Protein AF-A0A1X0J175-F1 (afdb_monomer_lite)

pLDDT: mean 85.65, std 12.83, range [40.62, 96.75]

Sequence (125 aa):
MSRARKQRFPLAAVLTVAAGLPEGALCKVSEVQALLGFMTGGPITINQVPRAKDFCQKFLLDQHRFLDSLAPESAEVEKVRRWGTKCEKRWGKEVLVEACPGDAYQHRASVDEIQHLWGSRKAAS

Structure (mmCIF, N/CA/C/O backbone):
data_AF-A0A1X0J175-F1
#
_entry.id   AF-A0A1X0J175-F1
#
loop_
_atom_site.group_PDB
_atom_site.id
_atom_site.type_symbol
_atom_site.label_atom_id
_atom_site.label_alt_id
_atom_site.label_comp_id
_atom_site.label_asym_id
_atom_site.label_entity_id
_atom_site.label_seq_id
_atom_site.pdbx_PDB_ins_code
_atom_site.Cartn_x
_atom_site.Cartn_y
_atom_site.Cartn_z
_atom_site.occupancy
_atom_site.B_iso_or_equiv
_atom_site.auth_seq_id
_atom_site.auth_comp_id
_atom_site.auth_asym_id
_atom_site.auth_atom_id
_atom_site.pdbx_PDB_model_num
ATOM 1 N N . MET A 1 1 ? 19.800 -17.694 -6.025 1.00 46.00 1 MET A N 1
ATOM 2 C CA . MET A 1 1 ? 18.510 -16.967 -6.008 1.00 46.00 1 MET A CA 1
ATOM 3 C C . MET A 1 1 ? 18.694 -15.718 -5.161 1.00 46.00 1 MET A C 1
ATOM 5 O O . MET A 1 1 ? 19.111 -15.852 -4.017 1.00 46.00 1 MET A O 1
ATOM 9 N N . SER A 1 2 ? 18.495 -14.522 -5.723 1.00 56.19 2 SER A N 1
ATOM 10 C CA . SER A 1 2 ? 18.590 -13.275 -4.949 1.00 56.19 2 SER A CA 1
ATOM 11 C C . SER A 1 2 ? 17.471 -13.242 -3.904 1.00 56.19 2 SER A C 1
ATOM 13 O O . SER A 1 2 ? 16.329 -13.573 -4.222 1.00 56.19 2 SER A O 1
ATOM 15 N N . ARG A 1 3 ? 17.793 -12.906 -2.652 1.00 61.91 3 ARG A N 1
ATOM 16 C CA . ARG A 1 3 ? 16.802 -12.760 -1.574 1.00 61.91 3 ARG A CA 1
ATOM 17 C C . ARG A 1 3 ? 15.835 -11.633 -1.952 1.00 61.91 3 ARG A C 1
ATOM 19 O O . ARG A 1 3 ? 16.287 -10.574 -2.385 1.00 61.91 3 ARG A O 1
ATOM 26 N N . ALA A 1 4 ? 14.530 -11.838 -1.765 1.00 71.38 4 ALA A N 1
ATOM 27 C CA . ALA A 1 4 ? 13.550 -10.773 -1.967 1.00 71.38 4 ALA A CA 1
ATOM 28 C C . ALA A 1 4 ? 13.923 -9.561 -1.095 1.00 71.38 4 ALA A C 1
ATOM 30 O O . ALA A 1 4 ? 14.173 -9.705 0.107 1.00 71.38 4 ALA A O 1
ATOM 31 N N . ARG A 1 5 ? 14.017 -8.375 -1.710 1.00 86.50 5 ARG A N 1
ATOM 32 C CA . ARG A 1 5 ? 14.300 -7.128 -0.987 1.00 86.50 5 ARG A CA 1
ATOM 33 C C . ARG A 1 5 ? 13.115 -6.841 -0.073 1.00 86.50 5 ARG A C 1
ATOM 35 O O . ARG A 1 5 ? 11.984 -6.843 -0.548 1.00 86.50 5 ARG A O 1
ATOM 42 N N . LYS A 1 6 ? 13.369 -6.577 1.210 1.00 92.81 6 LYS A N 1
ATOM 43 C CA . LYS A 1 6 ? 12.330 -6.233 2.190 1.00 92.81 6 LYS A CA 1
ATOM 44 C C . LYS A 1 6 ? 12.595 -4.857 2.781 1.00 92.81 6 LYS A C 1
ATOM 46 O O . LYS A 1 6 ? 13.742 -4.547 3.093 1.00 92.81 6 LYS A O 1
ATOM 51 N N . GLN A 1 7 ? 11.551 -4.058 2.956 1.00 94.56 7 GLN A N 1
ATOM 52 C CA . GLN A 1 7 ? 11.635 -2.733 3.566 1.00 94.56 7 GLN A CA 1
ATOM 53 C C . GLN A 1 7 ? 10.331 -2.418 4.304 1.00 94.56 7 GLN A C 1
ATOM 55 O O . GLN A 1 7 ? 9.263 -2.902 3.932 1.00 94.56 7 GLN A 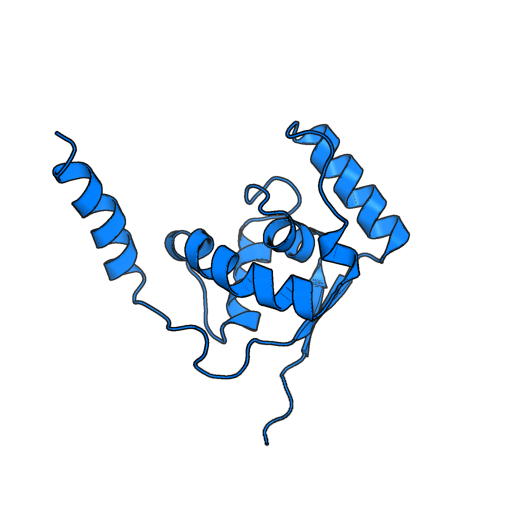O 1
ATOM 60 N N . ARG A 1 8 ? 10.418 -1.651 5.396 1.00 96.06 8 ARG A N 1
ATOM 61 C CA . ARG A 1 8 ? 9.235 -1.224 6.151 1.00 96.06 8 ARG A CA 1
ATOM 62 C C . ARG A 1 8 ? 8.609 0.000 5.496 1.00 96.06 8 ARG A C 1
ATOM 64 O O . ARG A 1 8 ? 9.325 0.923 5.113 1.00 96.06 8 ARG A O 1
ATOM 71 N N . PHE A 1 9 ? 7.285 -0.003 5.400 1.00 96.75 9 PHE A N 1
ATOM 72 C CA . PHE A 1 9 ? 6.493 1.115 4.895 1.00 96.75 9 PHE A CA 1
ATOM 73 C C . PHE A 1 9 ? 5.370 1.465 5.867 1.00 96.75 9 PHE A C 1
ATOM 75 O O . PHE A 1 9 ? 4.885 0.570 6.567 1.00 96.75 9 PHE A O 1
ATOM 82 N N . PRO A 1 10 ? 4.909 2.730 5.885 1.00 96.19 10 PRO A N 1
ATOM 83 C CA . PRO A 1 10 ? 3.739 3.124 6.655 1.00 96.19 10 PRO A CA 1
ATOM 84 C C . PRO A 1 10 ? 2.525 2.255 6.312 1.00 96.19 10 PRO A C 1
ATOM 86 O O . PRO A 1 10 ? 2.184 2.089 5.136 1.00 96.19 10 PRO A O 1
ATOM 89 N N . LEU A 1 11 ? 1.834 1.740 7.333 1.00 95.44 11 LEU A N 1
ATOM 90 C CA . LEU A 1 11 ? 0.626 0.932 7.152 1.00 95.44 11 LEU A CA 1
ATOM 91 C C . LEU A 1 11 ? -0.433 1.716 6.367 1.00 95.44 11 LEU A C 1
ATOM 93 O O . LEU A 1 11 ? -1.113 1.139 5.529 1.00 95.44 11 LEU A O 1
ATOM 97 N N . ALA A 1 12 ? -0.525 3.032 6.562 1.00 94.81 12 ALA A N 1
ATOM 98 C CA . ALA A 1 12 ? -1.418 3.900 5.799 1.00 94.81 12 ALA A CA 1
ATOM 99 C C . ALA A 1 12 ? -1.204 3.808 4.272 1.00 94.81 12 ALA A C 1
ATOM 101 O O . ALA A 1 12 ? -2.177 3.750 3.517 1.00 94.81 12 ALA A O 1
ATOM 102 N N . ALA A 1 13 ? 0.048 3.740 3.805 1.00 95.44 13 ALA A N 1
ATOM 103 C CA . ALA A 1 13 ? 0.355 3.573 2.383 1.00 95.44 13 ALA A CA 1
ATOM 104 C C . ALA A 1 13 ? -0.021 2.171 1.886 1.00 95.44 13 ALA A C 1
ATOM 106 O O . ALA A 1 13 ? -0.631 2.035 0.826 1.00 95.44 13 ALA A O 1
ATOM 107 N N . VAL A 1 14 ? 0.265 1.142 2.687 1.00 95.81 14 VAL A N 1
ATOM 108 C CA . VAL A 1 14 ? -0.098 -0.249 2.378 1.00 95.81 14 VAL A CA 1
ATOM 109 C C . VAL A 1 14 ? -1.615 -0.416 2.292 1.00 95.81 14 VAL A C 1
ATOM 111 O O . VAL A 1 14 ? -2.101 -0.984 1.321 1.00 95.81 14 VAL A O 1
ATOM 114 N N . LEU A 1 15 ? -2.375 0.137 3.241 1.00 94.44 15 LEU A N 1
ATOM 115 C CA . LEU A 1 15 ? -3.842 0.127 3.227 1.00 94.44 15 LEU A CA 1
ATOM 116 C C . LEU A 1 15 ? -4.408 0.890 2.029 1.00 94.44 15 LEU A C 1
ATOM 118 O O . LEU A 1 15 ? -5.389 0.449 1.440 1.00 94.44 15 LEU A O 1
ATOM 122 N N . THR A 1 16 ? -3.784 2.004 1.637 1.00 94.19 16 THR A N 1
ATOM 123 C CA . THR A 1 16 ? -4.218 2.779 0.464 1.00 94.19 16 THR A CA 1
ATOM 124 C C . THR A 1 16 ? -4.131 1.952 -0.819 1.00 94.19 16 THR A C 1
ATOM 126 O O . THR A 1 16 ? -5.049 1.984 -1.637 1.00 94.19 16 THR A O 1
ATOM 129 N N . VAL A 1 17 ? -3.062 1.167 -0.982 1.00 94.06 17 VAL A N 1
ATOM 130 C CA . VAL A 1 17 ? -2.901 0.266 -2.132 1.00 94.06 17 VAL A CA 1
ATOM 131 C C . VAL A 1 17 ? -3.800 -0.966 -1.998 1.00 94.06 17 VAL A C 1
ATOM 133 O O . VAL A 1 17 ? -4.539 -1.280 -2.925 1.00 94.06 17 VAL A O 1
ATOM 136 N N . ALA A 1 18 ? -3.782 -1.638 -0.844 1.00 93.50 18 ALA A N 1
ATOM 137 C CA . ALA A 1 18 ? -4.481 -2.903 -0.623 1.00 93.50 18 ALA A CA 1
ATOM 138 C C . ALA A 1 18 ? -6.012 -2.773 -0.685 1.00 93.50 18 ALA A C 1
ATOM 140 O O . ALA A 1 18 ? -6.668 -3.607 -1.304 1.00 93.50 18 ALA A O 1
ATOM 141 N N . ALA A 1 19 ? -6.575 -1.711 -0.100 1.00 89.56 19 ALA A N 1
ATOM 142 C CA . ALA A 1 19 ? -8.017 -1.458 -0.076 1.00 89.56 19 ALA A CA 1
ATOM 143 C C . ALA A 1 19 ? -8.501 -0.573 -1.243 1.00 89.56 19 ALA A C 1
ATOM 145 O O . ALA A 1 19 ? -9.650 -0.136 -1.247 1.00 89.56 19 ALA A O 1
ATOM 146 N N . GLY A 1 20 ? -7.637 -0.269 -2.221 1.00 86.69 20 GLY A N 1
ATOM 147 C CA . GLY A 1 20 ? -8.023 0.496 -3.411 1.00 86.69 20 GLY A CA 1
ATOM 148 C C . GLY A 1 20 ? -8.415 1.956 -3.137 1.00 86.69 20 GLY A C 1
ATOM 149 O O . GLY A 1 20 ? -9.145 2.554 -3.922 1.00 86.69 20 GLY A O 1
ATOM 150 N N . LEU A 1 21 ? -7.951 2.554 -2.037 1.00 88.31 21 LEU A N 1
ATOM 151 C CA . LEU A 1 21 ? -8.410 3.875 -1.591 1.00 88.31 21 LEU A CA 1
ATOM 152 C C . LEU A 1 21 ? -7.790 5.010 -2.406 1.00 88.31 21 LEU A C 1
ATOM 154 O O . LEU A 1 21 ? -6.644 4.874 -2.832 1.00 88.31 21 LEU A O 1
ATOM 158 N N . PRO A 1 22 ? -8.481 6.148 -2.588 1.00 84.31 22 PRO A N 1
ATOM 159 C CA . PRO A 1 22 ? -7.897 7.310 -3.250 1.00 84.31 22 PRO A CA 1
ATOM 160 C C . PRO A 1 22 ? -6.593 7.755 -2.577 1.00 84.31 22 PRO A C 1
ATOM 162 O O . PRO A 1 22 ? -6.497 7.812 -1.346 1.00 84.31 22 PRO A O 1
ATOM 165 N N . GLU A 1 23 ? -5.591 8.104 -3.379 1.00 82.31 23 GLU A N 1
ATOM 166 C CA . GLU A 1 23 ? -4.342 8.660 -2.870 1.00 82.31 23 GLU A CA 1
ATOM 167 C C . GLU A 1 23 ? -4.638 9.994 -2.159 1.00 82.31 23 GLU A C 1
ATOM 169 O O . GLU A 1 23 ? -5.413 10.814 -2.646 1.00 82.31 23 GLU A O 1
ATOM 174 N N . GLY A 1 24 ? -4.059 10.223 -0.976 1.00 81.75 24 GLY A N 1
ATOM 175 C CA . GLY A 1 24 ? -4.401 11.387 -0.144 1.00 81.75 24 GLY A CA 1
ATOM 176 C C . GLY A 1 24 ? -5.481 11.133 0.914 1.00 81.75 24 GLY A C 1
ATOM 177 O O . GLY A 1 24 ? -5.629 11.953 1.822 1.00 81.75 24 GLY A O 1
ATOM 178 N N . ALA A 1 25 ? -6.209 10.008 0.856 1.00 85.12 25 ALA A N 1
ATOM 179 C CA . ALA A 1 25 ? -7.231 9.688 1.858 1.00 85.12 25 ALA A CA 1
ATOM 180 C C . ALA A 1 25 ? -6.615 9.364 3.232 1.00 85.12 25 ALA A C 1
ATOM 182 O O . ALA A 1 25 ? -7.034 9.921 4.251 1.00 85.12 25 ALA A O 1
ATOM 183 N N . LEU A 1 26 ? -5.600 8.492 3.251 1.00 89.25 26 LEU A N 1
ATOM 184 C CA . LEU A 1 26 ? -4.888 8.078 4.467 1.00 89.25 26 LEU A CA 1
ATOM 185 C C . LEU A 1 26 ? -3.468 8.630 4.581 1.00 89.25 26 LEU A C 1
ATOM 187 O O . LEU A 1 26 ? -2.999 8.881 5.687 1.00 89.25 26 LEU A O 1
ATOM 191 N N . CYS A 1 27 ? -2.777 8.783 3.458 1.00 91.44 27 CYS A N 1
ATOM 192 C CA . CYS A 1 27 ? -1.371 9.165 3.404 1.00 91.44 27 CYS A CA 1
ATOM 193 C C . CYS A 1 27 ? -1.104 10.061 2.193 1.00 91.44 27 CYS A C 1
ATOM 195 O O . CYS A 1 27 ? -1.961 10.231 1.322 1.00 91.44 27 CYS A O 1
ATOM 197 N N . LYS A 1 28 ? 0.090 10.648 2.126 1.00 92.56 28 LYS A N 1
ATOM 198 C CA . LYS A 1 28 ? 0.498 11.482 0.994 1.00 92.56 28 LYS A CA 1
ATOM 199 C C . LYS A 1 28 ? 0.708 10.620 -0.249 1.00 92.56 28 LYS A C 1
ATOM 201 O O . LYS A 1 28 ? 1.219 9.505 -0.170 1.00 92.56 28 LYS A O 1
ATOM 206 N N . VAL A 1 29 ? 0.430 11.191 -1.422 1.00 91.56 29 VAL A N 1
ATOM 207 C CA . VAL A 1 29 ? 0.691 10.547 -2.725 1.00 91.56 29 VAL A CA 1
ATOM 208 C C . VAL A 1 29 ? 2.147 10.074 -2.835 1.00 91.56 29 VAL A C 1
ATOM 210 O O . VAL A 1 29 ? 2.403 8.967 -3.298 1.00 91.56 29 VAL A O 1
ATOM 213 N N . SER A 1 30 ? 3.100 10.859 -2.320 1.00 92.69 30 SER A N 1
ATOM 214 C CA . SER A 1 30 ? 4.527 10.512 -2.313 1.00 92.69 30 SER A CA 1
ATOM 215 C C . SER A 1 30 ? 4.842 9.226 -1.543 1.00 92.69 30 SER A C 1
ATOM 217 O O . SER A 1 30 ? 5.772 8.511 -1.902 1.00 92.69 30 SER A O 1
ATOM 219 N N . GLU A 1 31 ? 4.081 8.913 -0.490 1.00 93.94 31 GLU A N 1
ATOM 220 C CA . GLU A 1 31 ? 4.268 7.685 0.294 1.00 93.94 31 GLU A CA 1
ATOM 221 C C . GLU A 1 31 ? 3.780 6.463 -0.488 1.00 93.94 31 GLU A C 1
ATOM 223 O O . GLU A 1 31 ? 4.437 5.422 -0.487 1.00 93.94 31 GLU A O 1
ATOM 228 N N . VAL A 1 32 ? 2.677 6.612 -1.230 1.00 94.81 32 VAL A N 1
ATOM 229 C CA . VAL A 1 32 ? 2.187 5.586 -2.160 1.00 94.81 32 VAL A CA 1
ATOM 230 C C . VAL A 1 32 ? 3.193 5.369 -3.293 1.00 94.81 32 VAL A C 1
ATOM 232 O O . VAL A 1 32 ? 3.556 4.232 -3.577 1.00 94.81 32 VAL A O 1
ATOM 235 N N . GLN A 1 33 ? 3.716 6.439 -3.897 1.00 94.69 33 GLN A N 1
ATOM 236 C CA . GLN A 1 33 ? 4.740 6.341 -4.945 1.00 94.69 33 GLN A CA 1
ATOM 237 C C . GLN A 1 33 ? 6.021 5.660 -4.449 1.00 94.69 33 GLN A C 1
ATOM 239 O O . GLN A 1 33 ? 6.598 4.857 -5.180 1.00 94.69 33 GLN A O 1
ATOM 244 N N . ALA A 1 34 ? 6.453 5.937 -3.215 1.00 95.25 34 ALA A N 1
ATOM 245 C CA . ALA A 1 34 ? 7.620 5.292 -2.617 1.00 95.25 34 ALA A CA 1
ATOM 246 C C . ALA A 1 34 ? 7.403 3.784 -2.405 1.00 95.25 34 ALA A C 1
ATOM 248 O O . ALA A 1 34 ? 8.277 2.989 -2.753 1.00 95.25 34 ALA A O 1
ATOM 249 N N . LEU A 1 35 ? 6.232 3.386 -1.891 1.00 95.69 35 LEU A N 1
ATOM 250 C CA . LEU A 1 35 ? 5.852 1.978 -1.739 1.00 95.69 35 LEU A CA 1
ATOM 251 C C . LEU A 1 35 ? 5.824 1.261 -3.094 1.00 95.69 35 LEU A C 1
ATOM 253 O O . LEU A 1 35 ? 6.494 0.245 -3.278 1.00 95.69 35 LEU A O 1
ATOM 257 N N . LEU A 1 36 ? 5.085 1.812 -4.059 1.00 94.62 36 LEU A N 1
ATOM 258 C CA . LEU A 1 36 ? 4.957 1.225 -5.392 1.00 94.62 36 LEU A CA 1
ATOM 259 C C . LEU A 1 36 ? 6.308 1.166 -6.103 1.00 94.62 36 LEU A C 1
ATOM 261 O O . LEU A 1 36 ? 6.618 0.162 -6.740 1.00 94.62 36 LEU A O 1
ATOM 265 N N . GLY A 1 37 ? 7.140 2.196 -5.960 1.00 93.38 37 GLY A N 1
ATOM 266 C CA . GLY A 1 37 ? 8.453 2.215 -6.581 1.00 93.38 37 GLY A CA 1
ATOM 267 C C . GLY A 1 37 ? 9.424 1.204 -5.980 1.00 93.38 37 GLY A C 1
ATOM 268 O O . GLY A 1 37 ? 10.163 0.534 -6.700 1.00 93.38 37 GLY A O 1
ATOM 269 N N . PHE A 1 38 ? 9.370 0.997 -4.663 1.00 94.50 38 PHE A N 1
ATOM 270 C CA . PHE A 1 38 ? 10.120 -0.082 -4.031 1.00 94.50 38 PHE A CA 1
ATOM 271 C C . PHE A 1 38 ? 9.670 -1.456 -4.535 1.00 94.50 38 PHE A C 1
ATOM 273 O O . PHE A 1 38 ? 10.521 -2.264 -4.928 1.00 94.50 38 PHE A O 1
ATOM 280 N N . MET A 1 39 ? 8.352 -1.691 -4.546 1.00 93.88 39 MET A N 1
ATOM 281 C CA . MET A 1 39 ? 7.756 -2.963 -4.950 1.00 93.88 39 MET A CA 1
ATOM 282 C C . MET A 1 39 ? 8.061 -3.308 -6.405 1.00 93.88 39 MET A C 1
ATOM 284 O O . MET A 1 39 ? 8.422 -4.441 -6.701 1.00 93.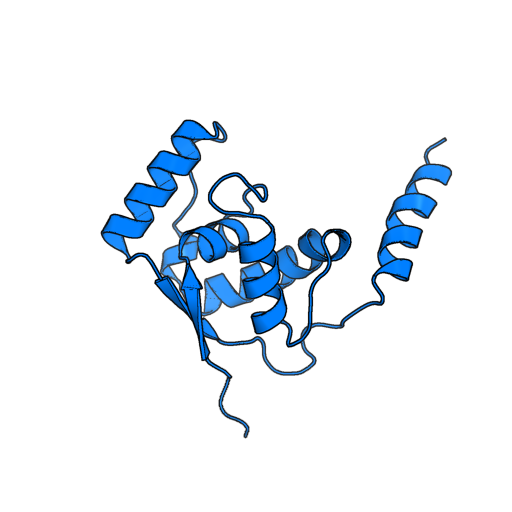88 39 MET A O 1
ATOM 288 N N . THR A 1 40 ? 7.972 -2.327 -7.298 1.00 92.12 40 THR A N 1
ATOM 289 C CA . THR A 1 40 ? 8.203 -2.503 -8.740 1.00 92.12 40 THR A CA 1
ATOM 290 C C . THR A 1 40 ? 9.669 -2.359 -9.152 1.00 92.12 40 THR A C 1
ATOM 292 O O . THR A 1 40 ? 10.006 -2.601 -10.306 1.00 92.12 40 THR A O 1
ATOM 295 N N . GLY A 1 41 ? 10.559 -1.967 -8.236 1.00 89.94 41 GLY A N 1
ATOM 296 C CA . GLY A 1 41 ? 11.994 -1.849 -8.505 1.00 89.94 41 GLY A CA 1
ATOM 297 C C . GLY A 1 41 ? 12.422 -0.591 -9.270 1.00 89.94 41 GLY A C 1
ATOM 298 O O . GLY A 1 41 ? 13.549 -0.550 -9.752 1.00 89.94 41 GLY A O 1
ATOM 299 N N . GLY A 1 42 ? 11.574 0.436 -9.366 1.00 88.38 42 GLY A N 1
ATOM 300 C CA . GLY A 1 42 ? 11.888 1.689 -10.059 1.00 88.38 42 GLY A CA 1
ATOM 301 C C . GLY A 1 42 ? 10.945 2.831 -9.669 1.00 88.38 42 GLY A C 1
ATOM 302 O O . GLY A 1 42 ? 9.901 2.578 -9.082 1.00 88.38 42 GLY A O 1
ATOM 303 N N . PRO A 1 43 ? 11.286 4.100 -9.945 1.00 89.62 43 PRO A N 1
ATOM 304 C CA . PRO A 1 43 ? 10.434 5.234 -9.588 1.00 89.62 43 PRO A CA 1
ATOM 305 C C . PRO A 1 43 ? 9.078 5.185 -10.314 1.00 89.62 43 PRO A C 1
ATOM 307 O O . PRO A 1 43 ? 9.022 4.928 -11.513 1.00 89.62 43 PRO A O 1
ATOM 310 N N . ILE A 1 44 ? 7.993 5.485 -9.591 1.00 90.06 44 ILE A N 1
ATOM 311 C CA . ILE A 1 44 ? 6.623 5.548 -10.122 1.00 90.06 44 ILE A CA 1
ATOM 312 C C . ILE A 1 44 ? 6.144 7.001 -10.132 1.00 90.06 44 ILE A C 1
ATOM 314 O O . ILE A 1 44 ? 6.048 7.665 -9.098 1.00 90.06 44 ILE A O 1
ATOM 318 N N . THR A 1 45 ? 5.825 7.500 -11.320 1.00 88.88 45 THR A N 1
ATOM 319 C CA . THR A 1 45 ? 5.217 8.821 -11.534 1.00 88.88 45 THR A CA 1
ATOM 320 C C . THR A 1 45 ? 3.708 8.786 -11.290 1.00 88.88 45 THR A C 1
ATOM 322 O O . THR A 1 45 ? 3.097 7.722 -11.284 1.00 88.88 45 THR A O 1
ATOM 325 N N . ILE A 1 46 ? 3.087 9.948 -11.070 1.00 87.38 46 ILE A N 1
ATOM 326 C CA . ILE A 1 46 ? 1.679 10.032 -10.646 1.00 87.38 46 ILE A CA 1
ATOM 327 C C . ILE A 1 46 ? 0.707 9.363 -11.631 1.00 87.38 46 ILE A C 1
ATOM 329 O O . ILE A 1 46 ? -0.238 8.704 -11.214 1.00 87.38 46 ILE A O 1
ATOM 333 N N . ASN A 1 47 ? 0.972 9.463 -12.933 1.00 85.69 47 ASN A N 1
ATOM 334 C CA . ASN A 1 47 ? 0.168 8.832 -13.981 1.00 85.69 47 ASN A CA 1
ATOM 335 C C . ASN A 1 47 ? 0.301 7.299 -14.009 1.00 85.69 47 ASN A C 1
ATOM 337 O O . ASN A 1 47 ? -0.628 6.631 -14.449 1.00 85.69 47 ASN A O 1
ATOM 341 N N . GLN A 1 48 ? 1.411 6.757 -13.496 1.00 88.12 48 GLN A N 1
ATOM 342 C CA . GLN A 1 48 ? 1.664 5.316 -13.387 1.00 88.12 48 GLN A CA 1
ATOM 343 C C . GLN A 1 48 ? 1.058 4.700 -12.124 1.00 88.12 48 GLN A C 1
ATOM 345 O O . GLN A 1 48 ? 0.946 3.475 -12.042 1.00 88.12 48 GLN A O 1
ATOM 350 N N . VAL A 1 49 ? 0.670 5.520 -11.138 1.00 90.75 49 VAL A N 1
ATOM 351 C CA . VAL A 1 49 ? 0.158 5.042 -9.845 1.00 90.75 49 VAL A CA 1
ATOM 352 C C . VAL A 1 49 ? -1.025 4.088 -10.003 1.00 90.75 49 VAL A C 1
ATOM 354 O O . VAL A 1 49 ? -0.934 3.016 -9.414 1.00 90.75 49 VAL A O 1
ATOM 357 N N . PRO A 1 50 ? -2.077 4.371 -10.799 1.00 89.50 50 PRO A N 1
ATOM 358 C CA . PRO A 1 50 ? -3.226 3.468 -10.902 1.00 89.50 50 PRO A CA 1
ATOM 359 C C . PRO A 1 50 ? -2.829 2.055 -11.350 1.00 89.50 50 PRO A C 1
ATOM 361 O O . PRO A 1 50 ? -3.132 1.076 -10.677 1.00 89.50 50 PRO A O 1
ATOM 364 N N . ARG A 1 51 ? -2.035 1.946 -12.422 1.00 89.31 51 ARG A N 1
ATOM 365 C CA . ARG A 1 51 ? -1.573 0.652 -12.946 1.00 89.31 51 ARG A CA 1
ATOM 366 C C . ARG A 1 51 ? -0.639 -0.070 -11.976 1.00 89.31 51 ARG A C 1
ATOM 368 O O . ARG A 1 51 ? -0.754 -1.280 -11.786 1.00 89.31 51 ARG A O 1
ATOM 375 N N . ALA A 1 52 ? 0.308 0.659 -11.386 1.00 91.25 52 ALA A N 1
ATOM 376 C CA . ALA A 1 52 ? 1.232 0.104 -10.403 1.00 91.25 52 ALA A CA 1
ATOM 377 C C . ALA A 1 52 ? 0.488 -0.398 -9.160 1.00 91.25 52 ALA A C 1
ATOM 379 O O . ALA A 1 52 ? 0.819 -1.455 -8.631 1.00 91.25 52 ALA A O 1
ATOM 380 N N . LYS A 1 53 ? -0.535 0.335 -8.722 1.00 92.69 53 LYS A N 1
ATOM 381 C CA . LYS A 1 53 ? -1.396 -0.010 -7.594 1.00 92.69 53 LYS A CA 1
ATOM 382 C C . LYS A 1 53 ? -2.182 -1.286 -7.864 1.00 92.69 53 LYS A C 1
ATOM 384 O O . LYS A 1 53 ? -2.076 -2.201 -7.056 1.00 92.69 53 LYS A O 1
ATOM 389 N N . ASP A 1 54 ? -2.863 -1.387 -9.004 1.00 91.00 54 ASP A N 1
ATOM 390 C CA . ASP A 1 54 ? -3.629 -2.584 -9.383 1.00 91.00 54 ASP A CA 1
ATOM 391 C C . ASP A 1 54 ? -2.746 -3.840 -9.427 1.00 91.00 54 ASP A C 1
ATOM 393 O O . ASP A 1 54 ? -3.139 -4.921 -8.984 1.00 91.00 54 ASP A O 1
ATOM 397 N N . PHE A 1 55 ? -1.518 -3.696 -9.934 1.00 91.94 55 PHE A N 1
ATOM 398 C CA . PHE A 1 55 ? -0.544 -4.781 -9.950 1.00 91.94 55 PHE A CA 1
ATOM 399 C C . PHE A 1 55 ? -0.081 -5.152 -8.535 1.00 91.94 55 PHE A C 1
ATOM 401 O O . PHE A 1 55 ? -0.187 -6.310 -8.131 1.00 91.94 55 PHE A O 1
ATOM 408 N N . CYS A 1 56 ? 0.419 -4.178 -7.770 1.00 93.06 56 CYS A N 1
ATOM 409 C CA . CYS A 1 56 ? 0.990 -4.394 -6.441 1.00 93.06 56 CYS A CA 1
ATOM 410 C C . CYS A 1 56 ? -0.048 -4.822 -5.398 1.00 93.06 56 CYS A C 1
ATOM 412 O O . CYS A 1 56 ? 0.322 -5.483 -4.429 1.00 93.06 56 CYS A O 1
ATOM 414 N N . GLN A 1 57 ? -1.328 -4.486 -5.584 1.00 93.88 57 GLN A N 1
ATOM 415 C CA . GLN A 1 57 ? -2.407 -4.849 -4.668 1.00 93.88 57 GLN A CA 1
ATOM 416 C C . GLN A 1 57 ? -2.432 -6.357 -4.412 1.00 93.88 57 GLN A C 1
ATOM 418 O O . GLN A 1 57 ? -2.380 -6.778 -3.259 1.00 93.88 57 GLN A O 1
ATOM 423 N N . LYS A 1 58 ? -2.424 -7.173 -5.473 1.00 91.00 58 LYS A N 1
ATOM 424 C CA . LYS A 1 58 ? -2.458 -8.640 -5.350 1.00 91.00 58 LYS A CA 1
ATOM 425 C C . LYS A 1 58 ? -1.269 -9.169 -4.547 1.00 91.00 58 LYS A C 1
ATOM 427 O O . LYS A 1 58 ? -1.452 -9.942 -3.614 1.00 91.00 58 LYS A O 1
ATOM 432 N N . PHE A 1 59 ? -0.070 -8.661 -4.831 1.00 91.88 59 PHE A N 1
ATOM 433 C CA . PHE A 1 59 ? 1.141 -9.046 -4.101 1.00 91.88 59 PHE A CA 1
ATOM 434 C C . PHE A 1 59 ? 1.084 -8.668 -2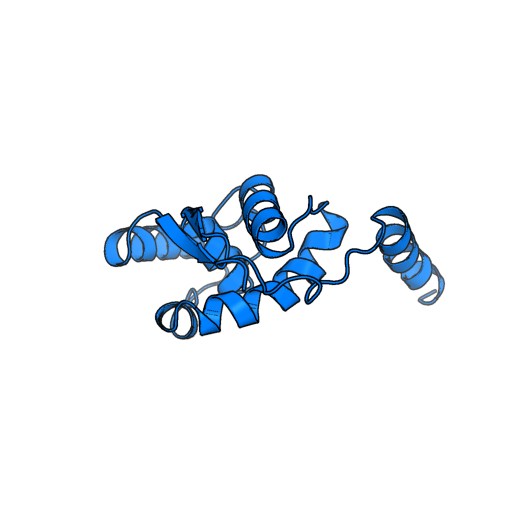.618 1.00 91.88 59 PHE A C 1
ATOM 436 O O . PHE A 1 59 ? 1.540 -9.441 -1.781 1.00 91.88 59 PHE A O 1
ATOM 443 N N . LEU A 1 60 ? 0.527 -7.503 -2.270 1.00 93.69 60 LEU A N 1
ATOM 444 C CA . LEU A 1 60 ? 0.368 -7.107 -0.867 1.00 93.69 60 LEU A CA 1
ATOM 445 C C . LEU A 1 60 ? -0.619 -8.011 -0.125 1.00 93.69 60 LEU A C 1
ATOM 447 O O . LEU A 1 60 ? -0.349 -8.384 1.016 1.00 93.69 60 LEU A O 1
ATOM 451 N N . LEU A 1 61 ? -1.733 -8.377 -0.763 1.00 93.00 61 LEU A N 1
ATOM 452 C CA . LEU A 1 61 ? -2.724 -9.286 -0.181 1.00 93.00 61 LEU A CA 1
ATOM 453 C C . LEU A 1 61 ? -2.135 -10.688 0.050 1.00 93.00 61 LEU A C 1
ATOM 455 O O . LEU A 1 61 ? -2.335 -11.267 1.119 1.00 93.00 61 LEU A O 1
ATOM 459 N N . ASP A 1 62 ? -1.327 -11.185 -0.892 1.00 91.62 62 ASP A N 1
ATOM 460 C CA . ASP A 1 62 ? -0.632 -12.471 -0.765 1.00 91.62 62 ASP A CA 1
ATOM 461 C C . ASP A 1 62 ? 0.414 -12.464 0.365 1.00 91.62 62 ASP A C 1
ATOM 463 O O . ASP A 1 62 ? 0.516 -13.425 1.132 1.00 91.62 62 ASP A O 1
ATOM 467 N N . GLN A 1 63 ? 1.174 -11.369 0.506 1.00 91.56 63 GLN A N 1
ATOM 468 C CA . GLN A 1 63 ? 2.168 -11.201 1.577 1.00 91.56 63 GLN A CA 1
ATOM 469 C C . GLN A 1 63 ? 1.524 -11.041 2.960 1.00 91.56 63 GLN A C 1
ATOM 471 O O . GLN A 1 63 ? 2.072 -11.484 3.975 1.00 91.56 63 GLN A O 1
ATOM 476 N N . HIS A 1 64 ? 0.360 -10.396 3.020 1.00 92.81 64 HIS A N 1
ATOM 477 C CA . HIS A 1 64 ? -0.288 -9.998 4.260 1.00 92.81 64 HIS A CA 1
ATOM 478 C C . HIS A 1 64 ? -1.778 -10.322 4.226 1.00 92.81 64 HIS A C 1
ATOM 480 O O . HIS A 1 64 ? -2.617 -9.437 4.075 1.00 92.81 64 HIS A O 1
ATOM 486 N N . ARG A 1 65 ? -2.122 -11.588 4.489 1.00 89.75 65 ARG A N 1
ATOM 487 C CA . ARG A 1 65 ? -3.519 -12.062 4.486 1.00 89.75 65 ARG A CA 1
ATOM 488 C C . ARG A 1 65 ? -4.490 -11.242 5.335 1.00 89.75 65 ARG A C 1
ATOM 490 O O . ARG A 1 65 ? -5.679 -11.233 5.051 1.00 89.75 65 ARG A O 1
ATOM 497 N N . PHE A 1 66 ? -4.018 -10.555 6.379 1.00 90.19 66 PHE A N 1
ATOM 498 C CA . PHE A 1 66 ? -4.900 -9.707 7.181 1.00 90.19 66 PHE A CA 1
ATOM 499 C C . PHE A 1 66 ? -5.479 -8.5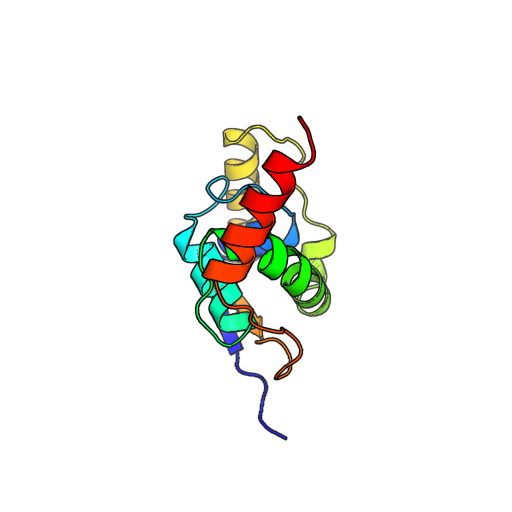38 6.370 1.00 90.19 66 PHE A C 1
ATOM 501 O O . PHE A 1 66 ? -6.599 -8.130 6.658 1.00 90.19 66 PHE A O 1
ATOM 508 N N . LEU A 1 67 ? -4.763 -8.035 5.355 1.00 91.50 67 LEU A N 1
ATOM 509 C CA . LEU A 1 67 ? -5.203 -6.928 4.501 1.00 91.50 67 LEU A CA 1
ATOM 510 C C . LEU A 1 67 ? -6.455 -7.271 3.687 1.00 91.50 67 LEU A C 1
ATOM 512 O O . LEU A 1 67 ? -7.259 -6.381 3.446 1.00 91.50 67 LEU A O 1
ATOM 516 N N . ASP A 1 68 ? -6.653 -8.541 3.332 1.00 89.62 68 ASP A N 1
ATOM 517 C CA . ASP A 1 68 ? -7.815 -9.009 2.558 1.00 89.62 68 ASP A CA 1
ATOM 518 C C . ASP A 1 68 ? -9.143 -8.774 3.301 1.00 89.62 68 ASP A C 1
ATOM 520 O O . ASP A 1 68 ? -10.188 -8.520 2.713 1.00 89.62 68 ASP A O 1
ATOM 524 N N . SER A 1 69 ? -9.085 -8.768 4.635 1.00 86.50 69 SER A N 1
ATOM 525 C CA . SER A 1 69 ? -10.239 -8.488 5.497 1.00 86.50 69 SER A CA 1
ATOM 526 C C . SER A 1 69 ? -10.427 -7.005 5.840 1.00 86.50 69 SER A C 1
ATOM 528 O O . SER A 1 69 ? -11.343 -6.660 6.589 1.00 86.50 69 SER A O 1
ATOM 530 N N . LEU A 1 70 ? -9.551 -6.117 5.354 1.00 89.56 70 LEU A N 1
ATOM 531 C CA . LEU A 1 70 ? -9.547 -4.705 5.727 1.00 89.56 70 LEU A CA 1
ATOM 532 C C . LEU A 1 70 ? -10.099 -3.829 4.608 1.00 89.56 70 LEU A C 1
ATOM 534 O O . LEU A 1 70 ? -9.407 -3.497 3.652 1.00 89.56 70 LEU A O 1
ATOM 538 N N . ALA A 1 71 ? -11.315 -3.339 4.816 1.00 89.25 71 ALA A N 1
ATOM 539 C CA . ALA A 1 71 ? -11.896 -2.254 4.040 1.00 89.25 71 ALA A CA 1
ATOM 540 C C . ALA A 1 71 ? -12.537 -1.227 4.987 1.00 89.25 71 ALA A C 1
ATOM 542 O O . ALA A 1 71 ? -13.047 -1.607 6.048 1.00 89.25 71 ALA A O 1
ATOM 543 N N . PRO A 1 72 ? -12.508 0.074 4.655 1.00 90.56 72 PRO A N 1
ATOM 544 C CA . PRO A 1 72 ? -13.280 1.054 5.398 1.00 90.56 72 PRO A CA 1
ATOM 545 C C . PRO A 1 72 ? -14.775 0.870 5.115 1.00 90.56 72 PRO A C 1
ATOM 547 O O . PRO A 1 72 ? -15.193 0.687 3.977 1.00 90.56 72 PRO A O 1
ATOM 550 N N . GLU A 1 73 ? -15.596 0.998 6.153 1.00 89.25 73 GLU A N 1
ATOM 551 C CA . GLU A 1 73 ? -17.064 0.901 6.057 1.00 89.25 73 GLU A CA 1
ATOM 552 C C . GLU A 1 73 ? -17.710 2.109 5.352 1.00 89.25 73 GLU A C 1
ATOM 554 O O . GLU A 1 73 ? -18.903 2.114 5.063 1.00 89.25 73 GLU A O 1
ATOM 559 N N . SER A 1 74 ? -16.945 3.175 5.110 1.00 89.25 74 SER A N 1
ATOM 560 C CA . SER A 1 74 ? -17.429 4.416 4.513 1.00 89.25 74 SER A CA 1
ATOM 561 C C . SER A 1 74 ? -16.361 5.045 3.630 1.00 89.25 74 SER A C 1
ATOM 563 O O . SER A 1 74 ? -15.176 4.984 3.951 1.00 89.25 74 SER A O 1
ATOM 565 N N . ALA A 1 75 ? -16.799 5.705 2.557 1.00 86.06 75 ALA A N 1
ATOM 566 C CA . ALA A 1 75 ? -15.945 6.495 1.673 1.00 86.06 75 ALA A CA 1
ATOM 567 C C . ALA A 1 75 ? -15.676 7.926 2.189 1.00 86.06 75 ALA A C 1
ATOM 569 O O . ALA A 1 75 ? -14.882 8.654 1.598 1.00 86.06 75 ALA A O 1
ATOM 570 N N . GLU A 1 76 ? -16.320 8.358 3.281 1.00 89.50 76 GLU A N 1
ATOM 571 C CA . GLU A 1 76 ? -16.065 9.679 3.866 1.00 89.50 76 GLU A CA 1
ATOM 572 C C . GLU A 1 76 ? -14.633 9.764 4.412 1.00 89.50 76 GLU A C 1
ATOM 574 O O . GLU A 1 76 ? -14.250 8.985 5.287 1.00 89.50 76 GLU A O 1
ATOM 579 N N . VAL A 1 77 ? -13.863 10.760 3.962 1.00 87.81 77 VAL A N 1
ATOM 580 C CA . VAL A 1 77 ? -12.429 10.915 4.282 1.00 87.81 77 VAL A CA 1
ATOM 581 C C . VAL A 1 77 ? -12.149 10.851 5.786 1.00 87.81 77 VAL A C 1
ATOM 583 O O . VAL A 1 77 ? -11.249 10.139 6.224 1.00 87.81 77 VAL A O 1
ATOM 586 N N . GLU A 1 78 ? -12.951 11.526 6.607 1.00 89.69 78 GLU A N 1
ATOM 587 C CA . GLU A 1 78 ? -12.774 11.535 8.065 1.00 89.69 78 GLU A CA 1
ATOM 588 C C . GLU A 1 78 ? -13.084 10.181 8.725 1.00 89.69 78 GLU A C 1
ATOM 590 O O . GLU A 1 78 ? -12.520 9.837 9.769 1.00 89.69 78 GLU A O 1
ATOM 595 N N . LYS A 1 79 ? -13.978 9.378 8.139 1.00 92.31 79 LYS A N 1
ATOM 596 C CA . LYS A 1 79 ? -14.236 8.004 8.596 1.00 92.31 79 LYS A CA 1
ATOM 597 C C . LYS A 1 79 ? -13.119 7.067 8.139 1.00 92.31 79 LYS A C 1
ATOM 599 O O . LYS A 1 79 ? -12.650 6.271 8.951 1.00 92.31 79 LYS A O 1
ATOM 604 N N . VAL A 1 80 ? -12.626 7.230 6.910 1.00 92.25 80 VAL A N 1
ATOM 605 C CA . VAL A 1 80 ? -11.468 6.495 6.376 1.00 92.25 80 VAL A CA 1
ATOM 606 C C . VAL A 1 80 ? -10.227 6.751 7.233 1.00 92.25 80 VAL A C 1
ATOM 608 O O . VAL A 1 80 ? -9.595 5.800 7.681 1.00 92.25 80 VAL A O 1
ATOM 611 N N . ARG A 1 81 ? -9.919 8.009 7.573 1.00 91.44 81 ARG A N 1
ATOM 612 C CA . ARG A 1 81 ? -8.798 8.363 8.465 1.00 91.44 81 ARG A CA 1
ATOM 613 C C . ARG A 1 81 ? -8.905 7.697 9.831 1.00 91.44 81 ARG A C 1
ATOM 615 O O . ARG A 1 81 ? -7.945 7.085 10.294 1.00 91.44 81 ARG A O 1
ATOM 622 N N . ARG A 1 82 ? -10.086 7.751 10.456 1.00 93.25 82 ARG A N 1
ATOM 623 C CA . ARG A 1 82 ? -10.337 7.081 11.742 1.00 93.25 82 ARG A CA 1
ATOM 624 C C . ARG A 1 82 ? -10.174 5.567 11.648 1.00 93.25 82 ARG A C 1
ATOM 626 O O . ARG A 1 82 ? -9.631 4.962 12.571 1.00 93.25 82 ARG A O 1
ATOM 633 N N . TRP A 1 83 ? -10.629 4.960 10.556 1.00 94.75 83 TRP A N 1
ATOM 634 C CA . TRP A 1 83 ? -10.398 3.547 10.267 1.00 94.75 83 TRP A CA 1
ATOM 635 C C . TRP A 1 83 ? -8.900 3.239 10.137 1.00 94.75 83 TRP A C 1
ATOM 637 O O . TRP A 1 83 ? -8.415 2.354 10.838 1.00 94.75 83 TRP A O 1
ATOM 647 N N . GLY A 1 84 ? -8.142 4.038 9.380 1.00 93.12 84 GLY A N 1
ATOM 648 C CA . GLY A 1 84 ? -6.688 3.900 9.258 1.00 93.12 84 GLY A CA 1
ATOM 649 C C . GLY A 1 84 ? -5.975 3.962 10.612 1.00 93.12 84 GLY A C 1
ATOM 650 O O . GLY A 1 84 ? -5.192 3.073 10.937 1.00 93.12 84 GLY A O 1
ATOM 651 N N . THR A 1 85 ? -6.326 4.926 11.471 1.00 93.75 85 THR A N 1
ATOM 652 C CA . THR A 1 85 ? -5.780 5.009 12.839 1.00 93.75 85 THR A CA 1
ATOM 653 C C . THR A 1 85 ? -6.124 3.779 13.686 1.00 93.75 85 THR A C 1
ATOM 655 O O . THR A 1 85 ? -5.301 3.326 14.483 1.00 93.75 85 THR A O 1
ATOM 658 N N . LYS A 1 86 ? -7.332 3.213 13.550 1.00 94.62 86 LYS A N 1
ATOM 659 C CA . LYS A 1 86 ? -7.692 1.959 14.236 1.00 94.62 86 LYS A CA 1
ATOM 660 C C . LYS A 1 86 ? -6.839 0.795 13.735 1.00 94.62 86 LYS A C 1
ATOM 662 O O . LYS A 1 86 ? -6.385 -0.005 14.552 1.00 94.62 86 LYS A O 1
ATOM 667 N N . CYS A 1 87 ? -6.589 0.722 12.429 1.00 94.19 87 CYS A N 1
ATOM 668 C CA . CYS A 1 87 ? -5.710 -0.290 11.861 1.00 94.19 87 CYS A CA 1
ATOM 669 C C . CYS A 1 87 ? -4.278 -0.150 12.395 1.00 94.19 87 CYS A C 1
ATOM 671 O O . CYS A 1 87 ? -3.712 -1.127 12.878 1.00 94.19 87 CYS A O 1
ATOM 673 N N . GLU A 1 88 ? -3.723 1.061 12.432 1.00 94.31 88 GLU A N 1
ATOM 674 C CA . GLU A 1 88 ? -2.383 1.304 12.986 1.00 94.31 88 GLU A CA 1
ATOM 675 C C . GLU A 1 88 ? -2.265 0.919 14.461 1.00 94.31 88 GLU A C 1
ATOM 677 O O . GLU A 1 88 ? -1.252 0.362 14.882 1.00 94.31 88 GLU A O 1
ATOM 682 N N . LYS A 1 89 ? -3.309 1.166 15.261 1.00 94.38 89 LYS A N 1
ATOM 683 C CA . LYS A 1 89 ? -3.336 0.741 16.668 1.00 94.38 89 LYS A CA 1
ATOM 684 C C . LYS A 1 89 ? -3.316 -0.778 16.827 1.00 94.38 89 LYS A C 1
ATOM 686 O O . LYS A 1 89 ? -2.783 -1.263 17.820 1.00 94.38 89 LYS A O 1
ATOM 691 N N . ARG A 1 90 ? -3.909 -1.521 15.890 1.00 94.00 90 ARG A N 1
ATOM 692 C CA . ARG A 1 90 ? -4.044 -2.981 15.979 1.00 94.00 90 ARG A CA 1
ATOM 693 C C . ARG A 1 90 ? -2.869 -3.736 15.360 1.00 94.00 90 ARG A C 1
ATOM 695 O O . ARG A 1 90 ? -2.450 -4.740 15.924 1.00 94.00 90 ARG A O 1
ATOM 702 N N . TRP A 1 91 ? -2.353 -3.271 14.225 1.00 92.44 91 TRP A N 1
ATOM 703 C CA . TRP A 1 91 ? -1.315 -3.964 13.449 1.00 92.44 91 TRP A CA 1
ATOM 704 C C . TRP A 1 91 ? 0.037 -3.238 13.436 1.00 92.44 91 TRP A C 1
ATOM 706 O O . TRP A 1 91 ? 1.006 -3.760 12.891 1.00 92.44 91 TRP A O 1
ATOM 716 N N . GLY A 1 92 ? 0.129 -2.071 14.078 1.00 94.69 92 GLY A N 1
ATOM 717 C CA . GLY A 1 92 ? 1.322 -1.230 14.095 1.00 94.69 92 GLY A CA 1
ATOM 718 C C . GLY A 1 92 ? 1.321 -0.180 12.982 1.00 94.69 92 GLY A C 1
ATOM 719 O O . GLY A 1 92 ? 0.538 -0.231 12.039 1.00 94.69 92 GLY A O 1
ATOM 720 N N . LYS A 1 93 ? 2.219 0.803 13.098 1.00 94.75 93 LYS A N 1
ATOM 721 C CA . LYS A 1 93 ? 2.321 1.919 12.140 1.00 94.75 93 LYS A CA 1
ATOM 722 C C . LYS A 1 93 ? 3.038 1.558 10.845 1.00 94.75 93 LYS A C 1
ATOM 724 O O . LYS A 1 93 ? 2.923 2.287 9.868 1.00 94.75 93 LYS A O 1
ATOM 729 N N . GLU A 1 94 ? 3.786 0.460 10.839 1.00 96.31 94 GLU A N 1
ATOM 730 C CA . GLU A 1 94 ? 4.601 0.048 9.703 1.00 96.31 94 GLU A CA 1
ATOM 731 C C . GLU A 1 94 ? 4.478 -1.445 9.438 1.00 96.31 94 GLU A C 1
ATOM 733 O O . GLU A 1 94 ? 4.478 -2.258 10.366 1.00 96.31 94 GLU A O 1
ATOM 738 N N . VAL A 1 95 ? 4.476 -1.798 8.158 1.00 95.06 95 VAL A N 1
ATOM 739 C CA . VAL A 1 95 ? 4.438 -3.176 7.674 1.00 95.06 95 VAL A CA 1
ATOM 740 C C . VAL A 1 95 ? 5.708 -3.461 6.886 1.00 95.06 95 VAL A C 1
ATOM 742 O O . VAL A 1 95 ? 6.188 -2.617 6.130 1.00 95.06 95 VAL A O 1
ATOM 745 N N . LEU A 1 96 ? 6.277 -4.648 7.090 1.00 96.12 96 LEU A N 1
ATOM 746 C CA . LEU A 1 96 ? 7.411 -5.124 6.308 1.00 96.12 96 LEU A CA 1
ATOM 747 C C . LEU A 1 96 ? 6.906 -5.628 4.955 1.00 96.12 96 LEU A C 1
ATOM 749 O O . LEU A 1 96 ? 6.258 -6.665 4.918 1.00 96.12 96 LEU A O 1
ATOM 753 N N . VAL A 1 97 ? 7.239 -4.924 3.878 1.00 96.00 97 VAL A N 1
ATOM 754 C CA . VAL A 1 97 ? 6.835 -5.262 2.509 1.00 96.00 97 VAL A CA 1
ATOM 755 C C . VAL A 1 97 ? 8.012 -5.870 1.760 1.00 96.00 97 VAL A C 1
ATOM 757 O O . VAL A 1 97 ? 9.151 -5.406 1.875 1.00 96.00 97 VAL A O 1
ATOM 760 N N . GLU A 1 98 ? 7.734 -6.896 0.968 1.00 94.44 98 GLU A N 1
ATOM 761 C CA . GLU A 1 98 ? 8.675 -7.498 0.032 1.00 94.44 98 GLU A CA 1
ATOM 762 C C . GLU A 1 98 ? 8.469 -6.932 -1.373 1.00 94.44 98 GLU A C 1
ATOM 764 O O . GLU A 1 98 ? 7.339 -6.730 -1.828 1.00 94.44 98 GLU A O 1
ATOM 769 N N . ALA A 1 99 ? 9.573 -6.672 -2.072 1.00 92.06 99 ALA A N 1
ATOM 770 C CA . ALA A 1 99 ? 9.520 -6.261 -3.464 1.00 92.06 99 ALA A CA 1
ATOM 771 C C . ALA A 1 99 ? 8.945 -7.378 -4.344 1.00 92.06 99 ALA A C 1
ATOM 773 O O . ALA A 1 99 ? 9.151 -8.564 -4.071 1.00 92.06 99 ALA A O 1
ATOM 774 N N . CYS A 1 100 ? 8.261 -6.997 -5.423 1.00 87.88 100 CYS A N 1
ATOM 775 C CA . CYS A 1 100 ? 7.745 -7.955 -6.386 1.00 87.88 100 CYS A CA 1
ATOM 776 C C . CYS A 1 100 ? 8.906 -8.747 -7.022 1.00 87.88 100 CYS A C 1
ATOM 778 O O . CYS A 1 100 ? 10.023 -8.226 -7.146 1.00 87.88 100 CYS A O 1
ATOM 780 N N . PRO A 1 101 ? 8.677 -10.007 -7.429 1.00 83.56 101 PRO A N 1
ATOM 781 C CA . PRO A 1 101 ? 9.715 -10.815 -8.058 1.00 83.56 101 PRO A CA 1
ATOM 782 C C . PRO A 1 101 ? 10.173 -10.201 -9.394 1.00 83.56 101 PRO A C 1
ATOM 784 O O . PRO A 1 101 ? 9.424 -10.228 -10.362 1.00 83.56 101 PRO A O 1
ATOM 787 N N . GLY A 1 102 ? 11.408 -9.688 -9.458 1.00 70.69 102 GLY A N 1
ATOM 788 C CA . GLY A 1 102 ? 12.083 -9.271 -10.701 1.00 70.69 102 GLY A CA 1
ATOM 789 C C . GLY A 1 102 ? 11.228 -8.442 -11.676 1.00 70.69 102 GLY A C 1
ATOM 790 O O . GLY A 1 102 ? 10.451 -7.585 -11.259 1.00 70.69 102 GLY A O 1
ATOM 791 N N . ASP A 1 103 ? 11.353 -8.741 -12.973 1.00 67.38 103 ASP A N 1
ATOM 792 C CA . ASP A 1 103 ? 10.662 -8.081 -14.098 1.00 67.38 103 ASP A CA 1
ATOM 793 C C .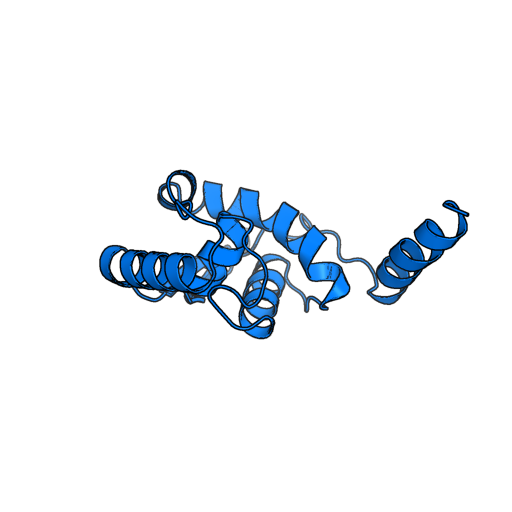 ASP A 1 103 ? 9.139 -8.341 -14.158 1.00 67.38 103 ASP A C 1
ATOM 795 O O . ASP A 1 103 ? 8.507 -8.127 -15.194 1.00 67.38 103 ASP A O 1
ATOM 799 N N . ALA A 1 104 ? 8.514 -8.811 -13.069 1.00 78.94 104 ALA A N 1
ATOM 800 C CA . ALA A 1 104 ? 7.072 -9.057 -13.033 1.00 78.94 104 ALA A CA 1
ATOM 801 C C . ALA A 1 104 ? 6.263 -7.776 -13.291 1.00 78.94 104 ALA A C 1
ATOM 803 O O . ALA A 1 104 ? 5.170 -7.840 -13.856 1.00 78.94 104 ALA A O 1
ATOM 804 N N . TYR A 1 105 ? 6.805 -6.613 -12.915 1.00 82.44 105 TYR A N 1
ATOM 805 C CA . TYR A 1 105 ? 6.246 -5.327 -13.305 1.00 82.44 105 TYR A CA 1
ATOM 806 C C . TYR A 1 105 ? 6.979 -4.756 -14.517 1.00 82.44 105 TYR A C 1
ATOM 808 O O . TYR A 1 105 ? 8.137 -4.350 -14.433 1.00 82.44 105 TYR A O 1
ATOM 816 N N . GLN A 1 106 ? 6.269 -4.647 -15.639 1.00 82.62 106 GLN A N 1
ATOM 817 C CA . GLN A 1 106 ? 6.786 -3.963 -16.818 1.00 82.62 106 GL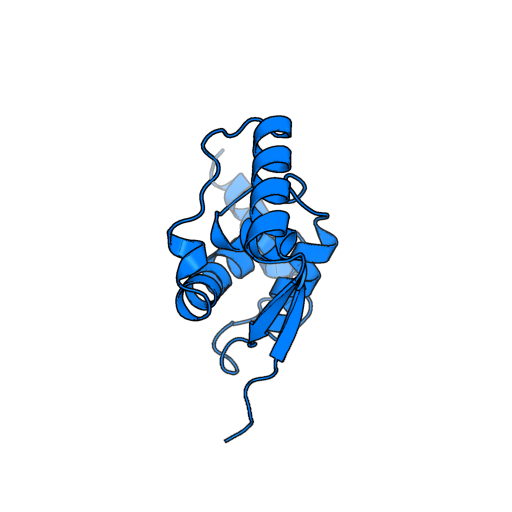N A CA 1
ATOM 818 C C . GLN A 1 106 ? 6.649 -2.447 -16.647 1.00 82.62 106 GLN A C 1
ATOM 820 O O . GLN A 1 106 ? 5.546 -1.882 -16.704 1.00 82.62 106 GLN A O 1
ATOM 825 N N . HIS A 1 107 ? 7.782 -1.779 -16.435 1.00 79.25 107 HIS A N 1
ATOM 826 C CA . HIS A 1 107 ? 7.857 -0.322 -16.474 1.00 79.25 107 HIS A CA 1
ATOM 827 C C . HIS A 1 107 ? 7.566 0.169 -17.894 1.00 79.25 107 HIS A C 1
ATOM 829 O O . HIS A 1 107 ? 8.080 -0.367 -18.871 1.00 79.25 107 HIS A O 1
ATOM 835 N N . ARG A 1 108 ? 6.719 1.192 -18.000 1.00 78.69 108 ARG A N 1
ATOM 836 C CA . ARG A 1 108 ? 6.439 1.908 -19.252 1.00 78.69 108 ARG A CA 1
ATOM 837 C C . ARG A 1 108 ? 6.958 3.325 -19.105 1.00 78.69 108 ARG A C 1
ATOM 839 O O . ARG A 1 108 ? 6.932 3.845 -17.990 1.00 78.69 108 ARG A O 1
ATOM 846 N N . ALA A 1 109 ? 7.403 3.960 -20.186 1.00 76.38 109 ALA A N 1
ATOM 847 C CA . ALA A 1 109 ? 7.801 5.357 -20.095 1.00 76.38 109 ALA A CA 1
ATOM 848 C C . ALA A 1 109 ? 6.584 6.210 -19.697 1.00 76.38 109 ALA A C 1
ATOM 850 O O . ALA A 1 109 ? 5.483 6.023 -20.217 1.00 76.38 109 ALA A O 1
ATOM 851 N N . SER A 1 110 ? 6.760 7.149 -18.763 1.00 71.19 110 SER A N 1
ATOM 852 C CA . SER A 1 110 ? 5.655 7.988 -18.274 1.00 71.19 110 SER A CA 1
ATOM 853 C C . SER A 1 110 ? 4.966 8.766 -19.399 1.00 71.19 110 SER A C 1
ATOM 855 O O . SER A 1 110 ? 3.755 8.965 -19.354 1.00 71.19 110 SER A O 1
ATOM 857 N N . VAL A 1 111 ? 5.728 9.172 -20.420 1.00 72.69 111 VAL A N 1
ATOM 858 C CA . VAL A 1 111 ? 5.218 9.877 -21.605 1.00 72.69 111 VAL A CA 1
ATOM 859 C C . VAL A 1 111 ? 4.232 9.031 -22.412 1.00 72.69 111 VAL A C 1
ATOM 861 O O . VAL A 1 111 ? 3.215 9.562 -22.855 1.00 72.69 111 VAL A O 1
ATOM 864 N N . ASP A 1 112 ? 4.461 7.720 -22.515 1.00 71.94 112 ASP A N 1
ATOM 865 C CA . ASP A 1 112 ? 3.587 6.806 -23.257 1.00 71.94 112 ASP A CA 1
ATOM 866 C C . ASP A 1 112 ? 2.234 6.651 -22.552 1.00 71.94 112 ASP A C 1
ATOM 868 O O . ASP A 1 112 ? 1.182 6.604 -23.189 1.00 71.94 112 ASP A O 1
ATOM 872 N N . GLU A 1 113 ? 2.235 6.620 -21.216 1.00 67.00 113 GLU A N 1
ATOM 873 C CA . GLU A 1 113 ? 0.995 6.554 -20.439 1.00 67.00 113 GLU A CA 1
ATOM 874 C C . GLU A 1 113 ? 0.203 7.866 -20.504 1.00 67.00 113 GLU A C 1
ATOM 876 O O . GLU A 1 113 ? -1.022 7.838 -20.631 1.00 67.00 113 GLU A O 1
ATOM 881 N N . ILE A 1 114 ? 0.882 9.018 -20.493 1.00 71.69 114 ILE A N 1
ATOM 882 C CA . ILE A 1 114 ? 0.233 10.319 -20.711 1.00 71.69 114 ILE A CA 1
ATOM 883 C C . ILE A 1 114 ? -0.395 10.370 -22.110 1.00 71.69 114 ILE A C 1
ATOM 885 O O . ILE A 1 114 ? -1.551 10.776 -22.251 1.00 71.69 114 ILE A O 1
ATOM 889 N N . GLN A 1 115 ? 0.324 9.910 -23.137 1.00 70.06 115 GLN A N 1
ATOM 890 C CA . GLN A 1 115 ? -0.178 9.868 -24.507 1.00 70.06 115 GLN A CA 1
ATOM 891 C C . GLN A 1 115 ? -1.374 8.921 -24.653 1.00 70.06 115 GLN A C 1
ATOM 893 O O . GLN A 1 115 ? -2.324 9.261 -25.353 1.00 70.06 115 GLN A O 1
ATOM 898 N N . HIS A 1 116 ? -1.391 7.784 -23.955 1.00 65.56 116 HIS A N 1
ATOM 899 C CA . HIS A 1 116 ? -2.546 6.885 -23.927 1.00 65.56 116 HIS A CA 1
ATOM 900 C C . HIS A 1 116 ? -3.774 7.535 -23.264 1.00 65.56 116 HIS A C 1
ATOM 902 O O . HIS A 1 116 ? -4.887 7.457 -23.793 1.00 65.56 116 HIS A O 1
ATOM 908 N N . LEU A 1 117 ? -3.583 8.226 -22.135 1.00 62.88 117 LEU A N 1
ATOM 909 C CA . LEU A 1 117 ? -4.654 8.947 -21.436 1.00 62.88 117 LEU A CA 1
ATOM 910 C C . LEU A 1 117 ? -5.232 10.092 -22.285 1.00 62.88 117 LEU A C 1
ATOM 912 O O . LEU A 1 117 ? -6.441 10.325 -22.277 1.00 62.88 117 LEU A O 1
ATOM 916 N N . TRP A 1 118 ? -4.385 10.800 -23.035 1.00 62.00 118 TRP A N 1
ATOM 917 C CA . TRP A 1 118 ? -4.797 11.925 -23.881 1.00 62.00 118 TRP A CA 1
ATOM 918 C C . TRP A 1 118 ? -5.329 11.488 -25.251 1.00 62.00 118 TRP A C 1
ATOM 920 O O . TRP A 1 118 ? -6.288 12.075 -25.750 1.00 62.00 118 TRP A O 1
ATOM 930 N N . GLY A 1 119 ? -4.765 10.438 -25.848 1.00 57.72 119 GLY A N 1
ATOM 931 C CA . GLY A 1 119 ? -5.241 9.846 -27.100 1.00 57.72 119 GLY A CA 1
ATOM 932 C C . GLY A 1 119 ? -6.643 9.253 -26.958 1.00 57.72 119 GLY A C 1
ATOM 933 O O . GLY A 1 119 ? -7.487 9.464 -27.825 1.00 57.72 119 GLY A O 1
ATOM 934 N N . SER A 1 120 ? -6.934 8.629 -25.813 1.00 57.19 120 SER A N 1
ATOM 935 C CA . SER A 1 120 ? -8.266 8.090 -25.502 1.00 57.19 120 SER A CA 1
ATOM 936 C C . SER A 1 120 ? -9.346 9.176 -25.376 1.00 57.19 120 SER A C 1
ATOM 938 O O . SER A 1 120 ? -10.513 8.906 -25.640 1.00 57.19 120 SER A O 1
ATOM 940 N N . ARG A 1 121 ? -8.984 10.427 -25.036 1.00 51.75 121 ARG A N 1
ATOM 941 C CA . ARG A 1 121 ? -9.938 11.554 -25.001 1.00 51.75 121 ARG A CA 1
ATOM 942 C C . ARG A 1 121 ? -10.369 12.036 -26.386 1.00 51.75 121 ARG A C 1
ATOM 944 O O . ARG A 1 121 ? -11.486 12.517 -26.511 1.00 51.75 121 ARG A O 1
ATOM 951 N N . LYS A 1 122 ? -9.522 11.912 -27.414 1.00 46.69 122 LYS A N 1
ATOM 952 C CA . LYS A 1 122 ? -9.872 12.337 -28.784 1.00 46.69 122 LYS A CA 1
ATOM 953 C C . LYS A 1 122 ? -10.816 11.370 -29.503 1.00 46.69 122 LYS A C 1
ATOM 955 O O . LYS A 1 122 ? -11.472 11.783 -30.446 1.00 46.69 122 LYS A O 1
ATOM 960 N N . ALA A 1 123 ? -10.881 10.110 -29.075 1.00 47.97 123 ALA A N 1
ATOM 961 C CA . ALA A 1 123 ? -11.756 9.101 -29.676 1.00 47.97 123 ALA A CA 1
ATOM 962 C C . ALA A 1 123 ? -13.191 9.104 -29.108 1.00 47.97 123 ALA A C 1
ATOM 964 O O . ALA A 1 123 ? -14.044 8.384 -29.613 1.00 47.97 123 ALA A O 1
ATOM 965 N N . ALA A 1 124 ? -13.452 9.889 -28.058 1.00 47.25 124 ALA A N 1
ATOM 966 C CA . ALA A 1 124 ? -14.753 9.992 -27.394 1.00 47.25 124 ALA A CA 1
ATOM 967 C C . ALA A 1 124 ? -15.489 11.310 -27.723 1.00 47.25 124 ALA A C 1
ATOM 969 O O . ALA A 1 124 ? -16.255 11.802 -26.897 1.00 47.25 124 ALA A O 1
ATOM 970 N N . SER A 1 125 ? -15.208 11.918 -28.882 1.00 40.62 125 SER A N 1
ATOM 971 C CA . SER A 1 125 ? -15.869 13.139 -29.377 1.00 40.62 125 SER A CA 1
ATOM 972 C C . SER A 1 125 ? -16.611 12.871 -30.674 1.00 40.62 125 SER A C 1
ATOM 974 O O . SER A 1 125 ? -16.054 12.119 -31.504 1.00 40.62 125 SER A O 1
#

InterPro domains:
  IPR056638 Domain of unknown function DUF7736 [PF24875] (9-68)

Foldseek 3Di:
DDDFDKDKAFVQLLLCLQQVADAPLADHPVSVQVVLQQQQVHGDDPLRSVVSSVQCNVVSCVVPVVSVVDYQPDNPSVSSNVSSVVCCVVPNGIDIDTHHPPVPDPDDPPVVSVCVVVVVVVVVD

Secondary structure (DSSP, 8-state):
-PPPPEEEEEHHHHHHHHTTPPTTSSS-HHHHHHHHHHHHTS---GGGHHHHHHHHHHHHHHH-GGGGG---S---HHHHHHHHHHHHHHH-SEEEEEPP-GGGS----HHHHHHHHHHHHHTT-

Radius of gyration: 15.48 Å; chains: 1; bounding box: 36×30×46 Å

Organism: NCBI:txid1578165